Protein AF-A0A952GFG0-F1 (afdb_monomer_lite)

Structure (mmCIF, N/CA/C/O backbone):
data_AF-A0A952GFG0-F1
#
_entry.id   AF-A0A952GFG0-F1
#
loop_
_atom_site.group_PDB
_atom_site.id
_atom_site.type_symbol
_atom_site.label_atom_id
_atom_site.label_alt_id
_atom_site.label_comp_id
_atom_site.label_asym_id
_atom_site.label_entity_id
_atom_site.label_seq_id
_atom_site.pdbx_PDB_ins_code
_atom_site.Cartn_x
_atom_site.Cartn_y
_atom_site.Cartn_z
_atom_site.occupancy
_atom_site.B_iso_or_equiv
_atom_site.auth_seq_id
_atom_site.auth_comp_id
_atom_site.auth_asym_id
_atom_site.auth_atom_id
_atom_site.pdbx_PDB_model_num
ATOM 1 N N . MET A 1 1 ? 4.541 13.660 -30.057 1.00 46.91 1 MET A N 1
ATOM 2 C CA . MET A 1 1 ? 4.227 12.443 -29.273 1.00 46.91 1 MET A CA 1
ATOM 3 C C . MET A 1 1 ? 5.226 11.378 -29.711 1.00 46.91 1 MET A C 1
ATOM 5 O O . MET A 1 1 ? 5.258 11.115 -30.896 1.00 46.91 1 MET A O 1
ATOM 9 N N . ALA A 1 2 ? 6.157 10.831 -28.936 1.00 45.75 2 ALA A N 1
ATOM 10 C CA . ALA A 1 2 ? 6.294 10.677 -27.497 1.00 45.75 2 ALA A CA 1
ATOM 11 C C . ALA A 1 2 ? 7.796 10.721 -27.128 1.00 45.75 2 ALA A C 1
ATOM 13 O O . ALA A 1 2 ? 8.593 9.968 -27.677 1.00 45.75 2 ALA A O 1
ATOM 14 N N . MET A 1 3 ? 8.192 11.615 -26.221 1.00 43.06 3 MET A N 1
ATOM 15 C CA . MET A 1 3 ? 9.545 11.668 -25.646 1.00 43.06 3 MET A CA 1
ATOM 16 C C . MET A 1 3 ? 9.439 12.110 -24.183 1.00 43.06 3 MET A C 1
ATOM 18 O O . MET A 1 3 ? 9.852 13.207 -23.830 1.00 43.06 3 MET A O 1
ATOM 22 N N . ALA A 1 4 ? 8.818 11.287 -23.335 1.00 47.44 4 ALA A N 1
ATOM 23 C CA . ALA A 1 4 ? 8.682 11.619 -21.912 1.00 47.44 4 ALA A CA 1
ATOM 24 C C . ALA A 1 4 ? 8.768 10.423 -20.947 1.00 47.44 4 ALA A C 1
ATOM 26 O O . ALA A 1 4 ? 8.443 10.579 -19.783 1.00 47.44 4 ALA A O 1
ATOM 27 N N . GLN A 1 5 ? 9.209 9.234 -21.375 1.00 47.94 5 GLN A N 1
ATOM 28 C CA . GLN A 1 5 ? 9.201 8.051 -20.489 1.00 47.94 5 GLN A CA 1
ATOM 29 C C . GLN A 1 5 ? 10.574 7.420 -20.254 1.00 47.94 5 GLN A C 1
ATOM 31 O O . GLN A 1 5 ? 10.682 6.293 -19.786 1.00 47.94 5 GLN A O 1
ATOM 36 N N . ARG A 1 6 ? 11.659 8.137 -20.557 1.00 48.72 6 ARG A N 1
ATOM 37 C CA . ARG A 1 6 ? 13.015 7.594 -20.443 1.00 48.72 6 ARG A CA 1
ATOM 38 C C . ARG A 1 6 ? 13.838 8.382 -19.438 1.00 48.72 6 ARG A C 1
ATOM 40 O O . ARG A 1 6 ? 14.694 9.150 -19.862 1.00 48.72 6 ARG A O 1
ATOM 47 N N . LYS A 1 7 ? 13.544 8.193 -18.143 1.00 45.88 7 LYS A N 1
ATOM 48 C CA . LYS A 1 7 ? 14.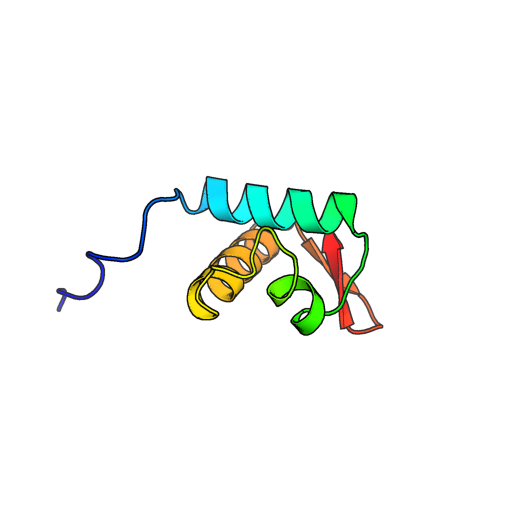459 8.318 -16.982 1.00 45.88 7 LYS A CA 1
ATOM 49 C C . LYS A 1 7 ? 13.667 8.438 -15.668 1.00 45.88 7 LYS A C 1
ATOM 51 O O . LYS A 1 7 ? 13.601 9.512 -15.090 1.00 45.88 7 LYS A O 1
ATOM 56 N N . LEU A 1 8 ? 13.130 7.334 -15.156 1.00 48.50 8 LEU A N 1
ATOM 57 C CA . LEU A 1 8 ? 12.817 7.222 -13.728 1.00 48.50 8 LEU A CA 1
ATOM 58 C C . LEU A 1 8 ? 13.365 5.880 -13.221 1.00 48.50 8 LEU A C 1
ATOM 60 O O . LEU A 1 8 ? 12.796 4.822 -13.435 1.00 48.50 8 LEU A O 1
ATOM 64 N N . HIS A 1 9 ? 14.592 5.965 -12.707 1.00 48.34 9 HIS A N 1
ATOM 65 C CA . HIS A 1 9 ? 15.187 5.164 -11.637 1.00 48.34 9 HIS A CA 1
ATOM 66 C C . HIS A 1 9 ? 14.720 3.708 -11.422 1.00 48.34 9 HIS A C 1
ATOM 68 O O . HIS A 1 9 ? 13.860 3.438 -10.599 1.00 48.34 9 HIS A O 1
ATOM 74 N N . SER A 1 10 ? 15.456 2.775 -12.042 1.00 48.38 10 SER A N 1
ATOM 75 C CA . SER A 1 10 ? 16.050 1.580 -11.404 1.00 48.38 10 SER A CA 1
ATOM 76 C C . SER A 1 10 ? 15.214 0.862 -10.323 1.00 48.38 10 SER A C 1
ATOM 78 O O . SER A 1 10 ? 15.638 0.722 -9.173 1.00 48.38 10 SER A O 1
ATOM 80 N N . GLY A 1 11 ? 14.049 0.377 -10.721 1.00 57.91 11 GLY A N 1
ATOM 81 C CA . GLY A 1 11 ? 13.288 -0.696 -10.089 1.00 57.91 11 GLY A CA 1
ATOM 82 C C . GLY A 1 11 ? 12.181 -1.078 -11.062 1.00 57.91 11 GLY A C 1
ATOM 83 O O . GLY A 1 11 ? 11.603 -0.195 -11.697 1.00 57.91 11 GLY A O 1
ATOM 84 N N . SER A 1 12 ? 11.934 -2.368 -11.283 1.00 83.31 12 SER A N 1
ATOM 85 C CA . SER A 1 12 ? 10.717 -2.751 -12.012 1.00 83.31 12 SER A CA 1
ATOM 86 C C . SER A 1 12 ? 9.506 -2.304 -11.187 1.00 83.31 12 SER A C 1
ATOM 88 O O . SER A 1 12 ? 9.552 -2.388 -9.964 1.00 83.31 12 SER A O 1
ATOM 90 N N . GLU A 1 13 ? 8.411 -1.876 -11.816 1.00 86.81 13 GLU A N 1
ATOM 91 C CA . GLU A 1 13 ? 7.154 -1.552 -11.114 1.00 86.81 13 GLU A CA 1
ATOM 92 C C . GLU A 1 13 ? 6.750 -2.659 -10.120 1.00 86.81 13 GLU A C 1
ATOM 94 O O . GLU A 1 13 ? 6.334 -2.381 -9.000 1.00 86.81 13 GLU A O 1
ATOM 99 N N . ALA A 1 14 ? 6.985 -3.924 -10.486 1.00 89.69 14 ALA A N 1
ATOM 100 C CA . ALA A 1 14 ? 6.753 -5.071 -9.615 1.00 89.69 14 ALA A CA 1
ATOM 101 C C . ALA A 1 14 ? 7.648 -5.084 -8.359 1.00 89.69 14 ALA A C 1
ATOM 103 O O . ALA A 1 14 ? 7.203 -5.487 -7.286 1.00 89.69 14 ALA A O 1
ATOM 104 N N . GLU A 1 15 ? 8.905 -4.648 -8.466 1.00 93.69 15 GLU A N 1
ATOM 105 C CA . GLU A 1 15 ? 9.813 -4.526 -7.319 1.00 93.69 15 GLU A CA 1
ATOM 106 C C . GLU A 1 15 ? 9.385 -3.390 -6.393 1.00 93.69 15 GLU A C 1
ATOM 108 O O . GLU A 1 15 ? 9.496 -3.522 -5.170 1.00 93.69 15 GLU A O 1
ATOM 113 N N . ASP A 1 16 ? 8.873 -2.304 -6.974 1.00 94.44 16 ASP A N 1
ATOM 114 C CA . ASP A 1 16 ? 8.394 -1.158 -6.216 1.00 94.44 16 ASP A CA 1
ATOM 115 C C . ASP A 1 16 ? 7.137 -1.519 -5.417 1.00 94.44 16 ASP A C 1
ATOM 117 O O . ASP A 1 16 ? 7.098 -1.321 -4.200 1.00 94.44 16 ASP A O 1
ATOM 121 N N . VAL A 1 17 ? 6.165 -2.164 -6.072 1.00 95.12 17 VAL A N 1
ATOM 122 C CA . VAL A 1 17 ? 4.974 -2.739 -5.427 1.00 95.12 17 VAL A CA 1
ATOM 123 C C . VAL A 1 17 ? 5.376 -3.715 -4.323 1.00 95.12 17 VAL A C 1
ATOM 125 O O . VAL A 1 17 ? 4.913 -3.599 -3.189 1.00 95.12 17 VAL A O 1
ATOM 128 N N . ALA A 1 18 ? 6.291 -4.648 -4.606 1.00 95.00 18 ALA A N 1
ATOM 129 C CA . ALA A 1 18 ? 6.748 -5.614 -3.612 1.00 95.00 18 ALA A CA 1
ATOM 130 C C . ALA A 1 18 ? 7.421 -4.943 -2.404 1.00 95.00 18 ALA A C 1
ATOM 132 O O . ALA A 1 18 ? 7.314 -5.443 -1.283 1.00 95.00 18 ALA A O 1
ATOM 133 N N . ARG A 1 19 ? 8.124 -3.818 -2.595 1.00 94.88 19 ARG A N 1
ATOM 134 C CA . ARG A 1 19 ? 8.717 -3.075 -1.478 1.00 94.88 19 ARG A CA 1
ATOM 135 C C . ARG A 1 19 ? 7.649 -2.394 -0.627 1.00 94.88 19 ARG A C 1
ATOM 137 O O . ARG A 1 19 ? 7.716 -2.551 0.587 1.00 94.88 19 ARG A O 1
ATOM 144 N N . VAL A 1 20 ? 6.659 -1.744 -1.237 1.00 94.62 20 VAL A N 1
ATOM 145 C CA . VAL A 1 20 ? 5.518 -1.154 -0.513 1.00 94.62 20 VAL A CA 1
ATOM 146 C C . VAL A 1 20 ? 4.778 -2.212 0.310 1.00 94.62 20 VAL A C 1
ATOM 148 O O . VAL A 1 20 ? 4.527 -2.005 1.494 1.00 94.62 20 VAL A O 1
ATOM 151 N N . LEU A 1 21 ? 4.504 -3.385 -0.270 1.00 95.44 21 LEU A N 1
ATOM 152 C CA . LEU A 1 21 ? 3.837 -4.477 0.447 1.00 95.44 21 LEU A CA 1
ATOM 153 C C . LEU A 1 21 ? 4.653 -4.979 1.640 1.00 95.44 21 LEU A C 1
ATOM 155 O O . LEU A 1 21 ? 4.096 -5.215 2.709 1.00 95.44 21 LEU A O 1
ATOM 159 N N . ARG A 1 22 ? 5.979 -5.107 1.498 1.00 95.25 22 ARG A N 1
ATOM 160 C CA . ARG A 1 22 ? 6.846 -5.491 2.624 1.00 95.25 22 ARG A CA 1
ATOM 161 C C . ARG A 1 22 ? 6.775 -4.492 3.776 1.00 95.25 22 ARG A C 1
ATOM 163 O O . ARG A 1 22 ? 6.713 -4.926 4.924 1.00 95.25 22 ARG A O 1
ATOM 170 N N . VAL A 1 23 ? 6.778 -3.194 3.472 1.00 94.75 23 VAL A N 1
ATOM 171 C CA . VAL A 1 23 ? 6.649 -2.133 4.482 1.00 94.75 23 VAL A CA 1
ATOM 172 C C . VAL A 1 23 ? 5.311 -2.269 5.207 1.00 94.75 23 VAL A C 1
ATOM 174 O O . VAL A 1 23 ? 5.293 -2.392 6.427 1.00 94.75 23 VAL A O 1
ATOM 177 N N . LEU A 1 24 ? 4.202 -2.357 4.465 1.00 94.31 24 LEU A N 1
ATOM 178 C CA . LEU A 1 24 ? 2.857 -2.486 5.037 1.00 94.31 24 LEU A CA 1
ATOM 179 C C . LEU A 1 24 ? 2.681 -3.767 5.869 1.00 94.31 24 LEU A C 1
ATOM 181 O O . LEU A 1 24 ? 2.070 -3.729 6.932 1.00 94.31 24 LEU A O 1
ATOM 185 N N . HIS A 1 25 ? 3.245 -4.902 5.445 1.00 94.69 25 HIS A N 1
ATOM 186 C CA . HIS A 1 25 ? 3.201 -6.131 6.245 1.00 94.69 25 HIS A CA 1
ATOM 187 C C . HIS A 1 25 ? 4.024 -6.038 7.534 1.00 94.69 25 HIS A C 1
ATOM 189 O O . HIS A 1 25 ? 3.659 -6.666 8.528 1.00 94.69 25 HIS A O 1
ATOM 195 N N . ARG A 1 26 ? 5.133 -5.286 7.534 1.00 94.75 26 ARG A N 1
ATOM 196 C CA . ARG A 1 26 ? 5.944 -5.074 8.739 1.00 94.75 26 ARG A CA 1
ATOM 197 C C . ARG A 1 26 ? 5.272 -4.095 9.696 1.00 94.75 26 ARG A C 1
ATOM 199 O O . ARG A 1 26 ? 5.152 -4.400 10.880 1.00 94.75 26 A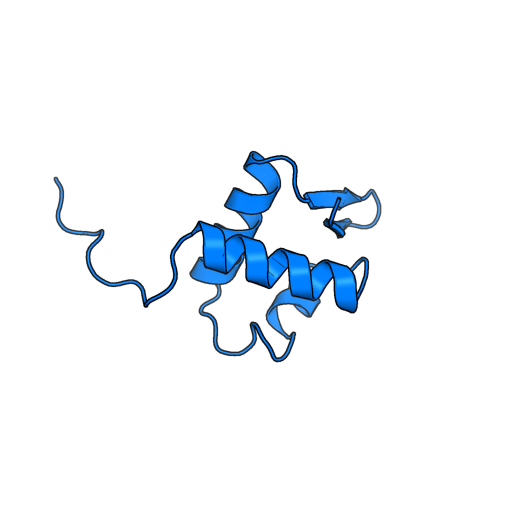RG A O 1
ATOM 206 N N . SER A 1 27 ? 4.932 -2.911 9.201 1.00 91.88 27 SER A N 1
ATOM 207 C CA . SER A 1 27 ? 4.469 -1.788 10.018 1.00 91.88 27 SER A CA 1
ATOM 208 C C . SER A 1 27 ? 2.984 -1.915 10.382 1.00 91.88 27 SER A C 1
ATOM 210 O O . SER A 1 27 ? 2.542 -1.353 11.382 1.00 91.88 27 SER A O 1
ATOM 212 N N . GLY A 1 28 ? 2.226 -2.724 9.635 1.00 92.75 28 GLY A N 1
ATOM 213 C CA . GLY A 1 28 ? 0.785 -2.887 9.793 1.00 92.75 28 GLY A CA 1
ATOM 214 C C . GLY A 1 28 ? -0.010 -1.799 9.060 1.00 92.75 28 GLY A C 1
ATOM 215 O O . GLY A 1 28 ? 0.537 -1.091 8.216 1.00 92.75 28 GLY A O 1
ATOM 216 N N . PRO A 1 29 ? -1.317 -1.674 9.351 1.00 94.06 29 PRO A N 1
ATOM 217 C CA . PRO A 1 29 ? -2.151 -0.603 8.814 1.00 94.06 29 PRO A CA 1
ATOM 218 C C . PRO A 1 29 ? -1.626 0.777 9.204 1.00 94.06 29 PRO A C 1
ATOM 220 O O . PRO A 1 29 ? -1.503 1.056 10.397 1.00 94.06 29 PRO A O 1
ATOM 223 N N . LEU A 1 30 ? -1.378 1.646 8.225 1.00 94.75 30 LEU A N 1
ATOM 224 C CA . LEU A 1 30 ? -0.866 2.993 8.488 1.00 94.75 30 LEU A CA 1
ATOM 225 C C . LEU A 1 30 ? -1.340 4.028 7.450 1.00 94.75 30 LEU A C 1
ATOM 227 O O . LEU A 1 30 ? -1.688 3.653 6.326 1.00 94.75 30 LEU A O 1
ATOM 231 N N . PRO A 1 31 ? -1.408 5.324 7.811 1.00 92.69 31 PRO A N 1
ATOM 232 C CA . PRO A 1 31 ? -1.795 6.391 6.891 1.00 92.69 31 PRO A CA 1
ATOM 233 C C . PRO A 1 31 ? -0.790 6.560 5.748 1.00 92.69 31 PRO A C 1
ATOM 235 O O . PRO A 1 31 ? 0.410 6.385 5.936 1.00 92.69 31 PRO A O 1
ATOM 238 N N . LEU A 1 32 ? -1.251 7.021 4.582 1.00 85.94 32 LEU A N 1
ATOM 239 C CA . LEU A 1 32 ? -0.380 7.279 3.425 1.00 85.94 32 LEU A CA 1
ATOM 240 C C . LEU A 1 32 ? 0.822 8.184 3.749 1.00 85.94 32 LEU A C 1
ATOM 242 O O . LEU A 1 32 ? 1.921 7.938 3.257 1.00 85.94 32 LEU A O 1
ATOM 246 N N . GLY A 1 33 ? 0.614 9.212 4.576 1.00 85.06 33 GLY A N 1
ATOM 247 C CA . GLY A 1 33 ? 1.688 10.118 4.989 1.00 85.06 33 GLY A CA 1
ATOM 248 C C . GLY A 1 33 ? 2.806 9.392 5.736 1.00 85.06 33 GLY A C 1
ATOM 249 O O . GLY A 1 33 ? 3.968 9.541 5.382 1.00 85.06 33 GLY A O 1
ATOM 250 N N . GLU A 1 34 ? 2.447 8.532 6.691 1.00 90.00 34 GLU A N 1
ATOM 251 C CA . GLU A 1 34 ? 3.421 7.764 7.476 1.00 90.00 34 GLU A CA 1
ATOM 252 C C . GLU A 1 34 ? 4.149 6.718 6.621 1.00 90.00 34 GLU A C 1
ATOM 254 O O . GLU A 1 34 ? 5.312 6.421 6.875 1.00 90.00 34 GLU A O 1
ATOM 259 N N . LEU A 1 35 ? 3.505 6.198 5.567 1.00 89.38 35 LEU A N 1
ATOM 260 C CA . LEU A 1 35 ? 4.145 5.253 4.650 1.00 89.38 35 LEU A CA 1
ATOM 261 C C . LEU A 1 35 ? 5.324 5.889 3.911 1.00 89.38 35 LEU A C 1
ATOM 2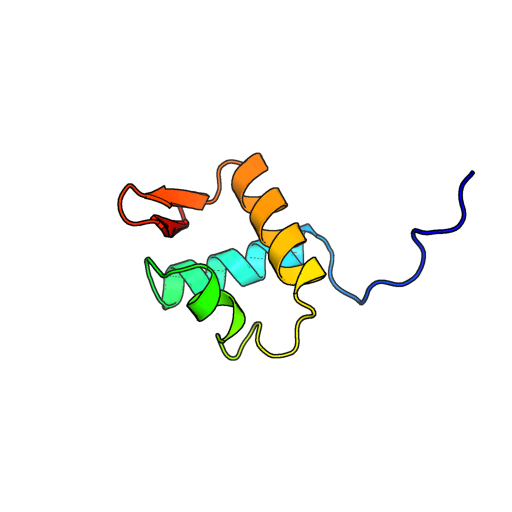63 O O . LEU A 1 35 ? 6.347 5.240 3.715 1.00 89.38 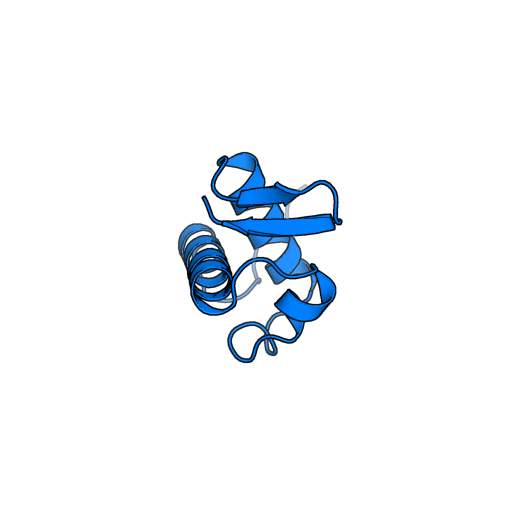35 LEU A O 1
ATOM 267 N N . ALA A 1 36 ? 5.180 7.140 3.473 1.00 86.19 36 ALA A N 1
ATOM 268 C CA . ALA A 1 36 ? 6.243 7.850 2.765 1.00 86.19 36 ALA A CA 1
ATOM 269 C C . ALA A 1 36 ? 7.448 8.149 3.676 1.00 86.19 36 ALA A C 1
ATOM 271 O O . ALA A 1 36 ? 8.576 8.216 3.192 1.00 86.19 36 ALA A O 1
ATOM 272 N N . ASP A 1 37 ? 7.210 8.265 4.984 1.00 89.00 37 ASP A N 1
ATOM 273 C CA . ASP A 1 37 ? 8.240 8.504 5.996 1.00 89.00 37 ASP A CA 1
ATOM 274 C C . ASP A 1 37 ? 8.976 7.219 6.428 1.00 89.00 37 ASP A C 1
ATOM 276 O O . ASP A 1 37 ? 9.970 7.278 7.159 1.00 89.00 37 ASP A O 1
ATOM 280 N N . GLU A 1 38 ? 8.528 6.041 5.978 1.00 91.81 38 GLU A N 1
ATOM 281 C CA . GLU A 1 38 ? 9.180 4.773 6.300 1.00 91.81 38 GLU A CA 1
ATOM 282 C C . GLU A 1 38 ? 10.615 4.738 5.749 1.00 91.81 38 GLU A C 1
ATOM 284 O O . GLU A 1 38 ? 10.832 5.054 4.576 1.00 91.81 38 GLU A O 1
ATOM 289 N N . PRO A 1 39 ? 11.617 4.282 6.529 1.00 90.06 39 PRO A N 1
ATOM 290 C CA . PRO A 1 39 ? 13.032 4.359 6.143 1.00 90.06 39 PRO A CA 1
ATOM 291 C C . PRO A 1 39 ? 13.374 3.728 4.786 1.00 90.06 39 PRO A C 1
ATOM 293 O O . PRO A 1 39 ? 14.350 4.100 4.145 1.00 90.06 39 PRO A O 1
ATOM 296 N N . GLU A 1 40 ? 12.585 2.751 4.343 1.00 88.94 40 GLU A N 1
ATOM 297 C CA . GLU A 1 40 ? 12.782 2.044 3.072 1.00 88.94 40 GLU A CA 1
ATOM 298 C C . GLU A 1 40 ? 12.214 2.785 1.856 1.00 88.94 40 GLU A C 1
ATOM 300 O O . GLU A 1 40 ? 12.544 2.431 0.718 1.00 88.94 40 GLU A O 1
ATOM 305 N N . LEU A 1 41 ? 11.356 3.775 2.105 1.00 90.69 41 LEU A N 1
ATOM 306 C CA . LEU A 1 41 ? 10.690 4.619 1.118 1.00 90.69 41 LEU A CA 1
ATOM 307 C C . LEU A 1 41 ? 11.095 6.097 1.250 1.00 90.69 41 LEU A C 1
ATOM 309 O O . LEU A 1 41 ? 10.845 6.853 0.323 1.00 90.69 41 LEU A O 1
ATOM 313 N N . ALA A 1 42 ? 11.784 6.495 2.324 1.00 87.12 42 ALA A N 1
ATOM 314 C CA . ALA A 1 42 ? 12.169 7.883 2.596 1.00 87.12 42 ALA A CA 1
ATOM 315 C C . ALA A 1 42 ? 12.989 8.546 1.469 1.00 87.12 42 ALA A C 1
ATOM 317 O O . ALA A 1 42 ? 12.861 9.743 1.222 1.00 87.12 42 ALA A O 1
ATOM 318 N N . ASP A 1 43 ? 13.806 7.769 0.747 1.00 88.8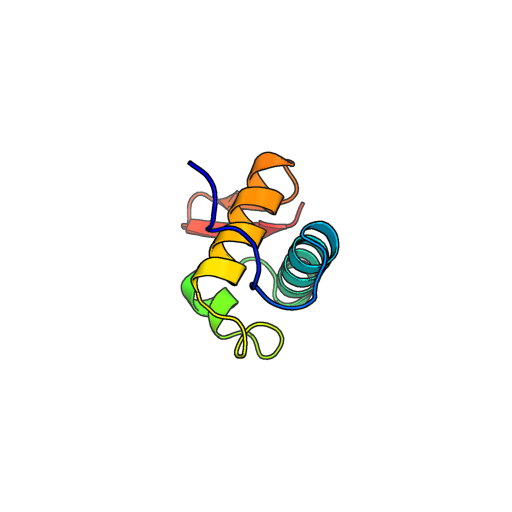1 43 ASP A N 1
ATOM 319 C CA . ASP A 1 43 ? 14.590 8.260 -0.397 1.00 88.81 43 ASP A CA 1
ATOM 320 C C . ASP A 1 43 ? 13.802 8.260 -1.723 1.00 88.81 43 ASP A C 1
ATOM 322 O O . ASP A 1 43 ? 14.346 8.583 -2.786 1.00 88.81 43 ASP A O 1
ATOM 326 N N . TRP A 1 44 ? 12.536 7.836 -1.717 1.00 91.81 44 TRP A N 1
ATOM 327 C CA . TRP A 1 44 ? 11.721 7.787 -2.924 1.00 91.81 44 TRP A CA 1
ATOM 328 C C . TRP A 1 44 ? 11.082 9.146 -3.211 1.00 91.81 44 TRP A C 1
ATOM 330 O O . TRP A 1 44 ? 10.551 9.793 -2.311 1.00 91.81 44 TRP A O 1
ATOM 340 N N . PRO A 1 45 ? 11.048 9.576 -4.484 1.00 91.25 45 PRO A N 1
ATOM 341 C CA . PRO A 1 45 ? 10.223 10.713 -4.858 1.00 91.25 45 PRO A CA 1
ATOM 342 C C . PRO A 1 45 ? 8.742 10.361 -4.658 1.00 91.25 45 PRO A C 1
ATOM 344 O O . PRO A 1 45 ? 8.336 9.232 -4.945 1.00 91.25 45 PRO A O 1
ATOM 347 N N . SER A 1 46 ? 7.931 11.337 -4.236 1.00 88.62 46 SER A N 1
ATOM 348 C CA . SER A 1 46 ? 6.498 11.141 -3.957 1.00 88.62 46 SER A CA 1
ATOM 349 C C . SER A 1 46 ? 5.760 10.477 -5.123 1.00 88.62 46 SER A C 1
ATOM 351 O O . SER A 1 46 ? 5.025 9.518 -4.914 1.00 88.62 46 SER A O 1
ATOM 353 N N . GLU A 1 47 ? 6.060 10.883 -6.362 1.00 90.88 47 GLU A N 1
ATOM 354 C CA . GLU A 1 47 ? 5.482 10.289 -7.577 1.00 90.88 47 GLU A CA 1
ATOM 355 C C . GLU A 1 47 ? 5.719 8.774 -7.678 1.00 90.88 47 GLU A C 1
ATOM 357 O O . GLU A 1 47 ? 4.846 8.043 -8.134 1.00 90.88 47 GLU A O 1
ATOM 362 N N . ARG A 1 48 ? 6.886 8.274 -7.245 1.00 92.38 48 ARG A N 1
ATOM 363 C CA . ARG A 1 48 ? 7.205 6.837 -7.287 1.00 92.38 48 ARG A CA 1
ATOM 364 C C . ARG A 1 48 ? 6.417 6.062 -6.236 1.00 92.38 48 ARG A C 1
ATOM 366 O O . ARG A 1 48 ? 5.929 4.975 -6.537 1.00 92.38 48 ARG A O 1
ATOM 373 N N . VAL A 1 49 ? 6.285 6.617 -5.030 1.00 92.12 49 VAL A N 1
ATOM 374 C CA . VAL A 1 49 ? 5.476 6.022 -3.953 1.00 92.12 49 VAL A CA 1
ATOM 375 C C . VAL A 1 49 ? 4.016 5.934 -4.396 1.00 92.12 49 VAL A C 1
ATOM 377 O O . VAL A 1 49 ? 3.413 4.865 -4.318 1.00 92.12 49 VAL A O 1
ATOM 380 N N . GLU A 1 50 ? 3.478 7.022 -4.950 1.00 91.81 50 GLU A N 1
ATOM 381 C CA . GLU A 1 50 ? 2.122 7.067 -5.500 1.00 91.81 50 GLU A CA 1
ATOM 382 C C . GLU A 1 50 ? 1.922 6.038 -6.616 1.00 91.81 50 GLU A C 1
ATOM 384 O O . GLU A 1 50 ? 0.953 5.281 -6.584 1.00 91.81 50 GLU A O 1
ATOM 389 N N . HIS A 1 51 ? 2.850 5.945 -7.572 1.00 93.75 51 HIS A N 1
ATOM 390 C CA . HIS A 1 51 ? 2.758 4.966 -8.6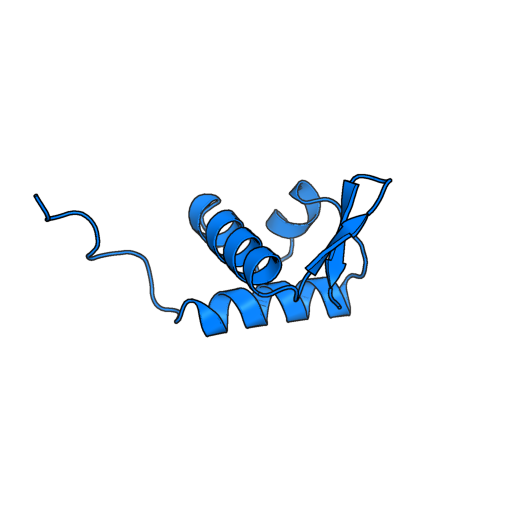58 1.00 93.75 51 HIS A CA 1
ATOM 391 C C . HIS A 1 51 ? 2.736 3.524 -8.137 1.00 93.75 51 HIS A C 1
ATOM 393 O O . HIS A 1 51 ? 1.916 2.717 -8.579 1.00 93.75 51 HIS A O 1
ATOM 399 N N . ALA A 1 52 ? 3.604 3.200 -7.175 1.00 94.75 52 ALA A N 1
ATOM 400 C CA . ALA A 1 52 ? 3.654 1.875 -6.567 1.00 94.75 52 ALA A CA 1
ATOM 401 C C . ALA A 1 52 ? 2.357 1.546 -5.812 1.00 94.75 52 ALA A C 1
ATOM 403 O O . ALA A 1 52 ? 1.859 0.426 -5.901 1.00 94.75 52 ALA A O 1
ATOM 404 N N . LEU A 1 53 ? 1.773 2.521 -5.116 1.00 93.69 53 LEU A N 1
ATOM 405 C CA . LEU A 1 53 ? 0.506 2.357 -4.405 1.00 93.69 53 LEU A CA 1
ATOM 406 C C . LEU A 1 53 ? -0.683 2.181 -5.341 1.00 93.69 53 LEU A C 1
ATOM 408 O O . LEU A 1 53 ? -1.485 1.271 -5.144 1.00 93.69 53 LEU A O 1
ATOM 412 N N . VAL A 1 54 ? -0.787 3.013 -6.377 1.00 94.31 54 VAL A N 1
ATOM 413 C CA . VAL A 1 54 ? -1.830 2.887 -7.404 1.00 94.31 54 VAL A CA 1
ATOM 414 C C . VAL A 1 54 ? -1.718 1.530 -8.095 1.00 94.31 54 VAL A C 1
ATOM 416 O O . VAL A 1 54 ? -2.729 0.855 -8.300 1.00 94.31 54 VAL A O 1
ATOM 419 N N . SER A 1 55 ? -0.495 1.085 -8.392 1.00 95.50 55 SER A N 1
ATOM 420 C CA . SER A 1 55 ? -0.264 -0.241 -8.955 1.00 95.50 55 SER A CA 1
ATOM 421 C C . SER A 1 55 ? -0.686 -1.345 -7.978 1.00 95.50 55 SER A C 1
ATOM 423 O O . SER A 1 55 ? -1.499 -2.192 -8.342 1.00 95.50 55 SER A O 1
ATOM 425 N N . ALA A 1 56 ? -0.266 -1.298 -6.711 1.00 95.62 56 ALA A N 1
ATOM 426 C CA . ALA A 1 56 ? -0.667 -2.274 -5.694 1.00 95.62 56 ALA A CA 1
ATOM 427 C C . ALA A 1 56 ? -2.195 -2.335 -5.496 1.00 95.62 56 ALA A C 1
ATOM 429 O O . ALA A 1 56 ? -2.767 -3.421 -5.383 1.00 95.62 56 ALA A O 1
ATOM 430 N N . TRP A 1 57 ? -2.871 -1.184 -5.501 1.00 94.88 57 TRP A N 1
ATOM 431 C CA . TRP A 1 57 ? -4.326 -1.095 -5.383 1.00 94.88 57 TRP A CA 1
ATOM 432 C C . TRP A 1 57 ? -5.041 -1.657 -6.617 1.00 94.88 57 TRP A C 1
ATOM 434 O O . TRP A 1 57 ? -5.971 -2.449 -6.482 1.00 94.88 57 TRP A O 1
ATOM 444 N N . SER A 1 58 ? -4.579 -1.317 -7.825 1.00 95.06 58 SER A N 1
ATOM 445 C CA . SER A 1 58 ? -5.171 -1.819 -9.077 1.00 95.06 58 SER A CA 1
ATOM 446 C C . SER A 1 58 ? -5.031 -3.335 -9.250 1.00 95.06 58 SER A C 1
ATOM 448 O O . SER A 1 58 ? -5.886 -3.963 -9.873 1.00 95.06 58 SER A O 1
ATOM 450 N N . HIS A 1 59 ? -4.004 -3.932 -8.642 1.00 94.56 59 HIS A N 1
ATOM 451 C CA . HIS A 1 59 ? -3.812 -5.380 -8.574 1.00 94.56 59 HIS A CA 1
ATOM 452 C C . HIS A 1 59 ? -4.505 -6.038 -7.367 1.00 94.56 59 HIS A C 1
ATOM 454 O O . HIS A 1 59 ? -4.322 -7.234 -7.152 1.00 94.56 59 HIS A O 1
ATOM 460 N N . ALA A 1 60 ? -5.297 -5.287 -6.592 1.00 96.06 60 ALA A N 1
ATOM 461 C CA . ALA A 1 60 ? -5.986 -5.761 -5.390 1.00 96.06 60 ALA A CA 1
ATOM 462 C C . ALA A 1 60 ? -5.041 -6.417 -4.364 1.00 96.06 60 ALA A C 1
ATOM 464 O O . ALA A 1 60 ? -5.364 -7.452 -3.786 1.00 96.06 60 ALA A O 1
ATOM 465 N N . LEU A 1 61 ? -3.865 -5.817 -4.152 1.00 96.19 61 LEU A N 1
ATOM 466 C CA . LEU A 1 61 ? -2.872 -6.244 -3.154 1.00 96.19 61 LEU A CA 1
ATOM 467 C C . LEU A 1 61 ? -2.933 -5.401 -1.874 1.00 96.19 61 LEU A C 1
ATOM 469 O O . LEU A 1 61 ? -2.415 -5.800 -0.835 1.00 96.19 61 LEU A O 1
ATOM 473 N N . ILE A 1 62 ? -3.567 -4.232 -1.952 1.00 96.31 62 ILE A N 1
ATOM 474 C CA . ILE A 1 62 ? -3.840 -3.356 -0.815 1.00 96.31 62 ILE A CA 1
ATOM 475 C C . ILE A 1 62 ? -5.272 -2.829 -0.888 1.00 96.31 62 ILE A C 1
ATOM 477 O O . ILE A 1 62 ? -5.881 -2.784 -1.961 1.00 96.31 62 ILE A O 1
ATOM 481 N N . PHE A 1 63 ? -5.781 -2.351 0.239 1.00 94.88 63 PHE A N 1
ATOM 482 C CA . PHE A 1 63 ? -7.001 -1.554 0.305 1.00 94.88 63 PHE A CA 1
ATOM 483 C C . PHE A 1 63 ? -6.849 -0.408 1.307 1.00 94.88 63 PHE A C 1
ATOM 485 O O . PHE A 1 63 ? -5.926 -0.400 2.121 1.00 94.88 63 PHE A O 1
ATOM 492 N N . ILE A 1 64 ? -7.764 0.559 1.230 1.00 93.00 64 ILE A N 1
ATOM 493 C CA . ILE A 1 64 ? -7.891 1.645 2.205 1.00 93.00 64 ILE A CA 1
ATOM 494 C C . ILE A 1 64 ? -9.098 1.323 3.090 1.00 93.00 64 ILE A C 1
ATOM 496 O O . ILE A 1 64 ? -10.195 1.097 2.571 1.00 93.00 64 ILE A O 1
ATOM 500 N N . ASP A 1 65 ? -8.894 1.227 4.406 1.00 92.38 65 ASP A N 1
ATOM 501 C CA . ASP A 1 65 ? -9.974 0.932 5.357 1.00 92.38 65 ASP A CA 1
ATOM 502 C C . ASP A 1 65 ? -10.841 2.175 5.665 1.00 92.38 65 ASP A C 1
ATOM 504 O O . ASP A 1 65 ? -10.593 3.285 5.197 1.00 92.38 65 ASP A O 1
ATOM 508 N N . THR A 1 66 ? -11.886 2.014 6.484 1.00 91.38 66 THR A N 1
ATOM 509 C CA . THR A 1 66 ? -12.796 3.121 6.850 1.00 91.38 66 THR A CA 1
ATOM 510 C C . THR A 1 66 ? -12.151 4.211 7.712 1.00 91.38 66 THR A C 1
ATOM 512 O O . THR A 1 66 ? -12.797 5.216 8.000 1.00 91.38 66 THR A O 1
ATOM 515 N N . ARG A 1 67 ? -10.921 3.997 8.186 1.00 91.75 67 ARG A N 1
ATOM 516 C CA . ARG A 1 67 ? -10.118 4.947 8.963 1.00 91.75 67 ARG A CA 1
ATOM 517 C C . ARG A 1 67 ? -9.025 5.592 8.109 1.00 91.75 67 ARG A C 1
ATOM 519 O O . ARG A 1 67 ? -8.150 6.236 8.675 1.00 91.75 67 ARG A O 1
ATOM 526 N N . ASP A 1 68 ? -9.092 5.432 6.786 1.00 90.38 68 ASP A N 1
ATOM 527 C CA . ASP A 1 68 ? -8.121 5.971 5.831 1.00 90.38 68 ASP A CA 1
ATOM 528 C C . ASP A 1 68 ? -6.707 5.376 5.998 1.00 90.38 68 ASP A C 1
ATOM 530 O O . ASP A 1 68 ? -5.692 6.028 5.757 1.00 90.38 68 ASP A O 1
ATOM 534 N N . LEU A 1 69 ? -6.632 4.114 6.440 1.00 93.06 69 LEU A N 1
ATOM 535 C CA . LEU A 1 69 ? -5.371 3.388 6.589 1.00 93.06 69 LEU A CA 1
ATOM 536 C C . LEU A 1 69 ? -5.120 2.486 5.385 1.00 93.06 69 LEU A C 1
ATOM 538 O O . LEU A 1 69 ? -6.017 1.761 4.950 1.00 93.06 69 LEU A O 1
ATOM 542 N N . LEU A 1 70 ? -3.880 2.479 4.899 1.00 94.00 70 LEU A N 1
ATOM 543 C CA . LEU A 1 70 ? -3.409 1.526 3.902 1.00 94.00 70 LEU A CA 1
ATOM 544 C C . LEU A 1 70 ? -3.182 0.173 4.563 1.00 94.00 70 LEU A C 1
ATOM 546 O O . LEU A 1 70 ? -2.463 0.068 5.555 1.00 94.00 70 LEU A O 1
ATOM 550 N N . VAL A 1 71 ? -3.777 -0.869 3.993 1.00 93.38 71 VAL A N 1
ATOM 551 C CA . VAL A 1 71 ? -3.696 -2.238 4.504 1.00 93.38 71 VAL A CA 1
ATOM 552 C C . VAL A 1 71 ? -3.270 -3.168 3.377 1.00 93.38 71 VAL A C 1
ATOM 554 O O . VAL A 1 71 ? -3.889 -3.167 2.315 1.00 93.38 71 VAL A O 1
ATOM 557 N N . ALA A 1 72 ? -2.227 -3.968 3.612 1.00 94.06 72 ALA A N 1
ATOM 558 C CA . ALA A 1 72 ? -1.824 -5.045 2.710 1.00 94.06 72 ALA A CA 1
ATOM 559 C C . ALA A 1 72 ? -2.675 -6.307 2.919 1.00 94.06 72 ALA A C 1
ATOM 561 O O . ALA A 1 72 ? -3.054 -6.615 4.053 1.00 94.06 72 ALA A O 1
ATOM 562 N N . LEU A 1 73 ? -2.978 -7.002 1.818 1.00 90.38 73 LEU A N 1
ATOM 563 C CA . LEU A 1 73 ? -3.810 -8.212 1.763 1.00 90.38 73 LEU A CA 1
ATOM 564 C C . LEU A 1 73 ? -3.006 -9.509 1.898 1.00 90.38 73 LEU A C 1
ATOM 566 O O . LEU A 1 73 ? -1.826 -9.535 1.485 1.00 90.38 73 LEU A O 1
#

Sequence (73 aa):
MAMAQRKLHSGSEAEDVARVLRVLHRSGPLPLGELADEPELADWPSERVEHALVSAWSHALIFIDTRDLLVAL

pLDDT: mean 85.66, std 16.13, range [43.06, 96.31]

Radius of gyration: 12.73 Å; chains: 1; bounding box: 29×21×39 Å

Secondary structure (DSSP, 8-state):
-----S---S--HHHHHHHHHHHHHHH-SEEHHHHHTSTTTTTS-HHHHHHHHHHHHHTTSEEE-TTSEEEE-

Foldseek 3Di:
DDDDDPDDDDDDLVRLLVLLLVLCVVVPWAAPVVSCVPPSNVPPDPVSNVSSVVVCVVVVQWDQDPVRTIGGD